Protein AF-A0A6V7KGU1-F1 (afdb_monomer_lite)

Organism: NCBI:txid1563983

Sequence (79 aa):
MKICEKILEMEHMELHKYYALLVGLRTEYLPTREKLQAGKLFEKHVRKGLELKPTDSVLNHLLGRFQFNVAGLSWIERK

Foldseek 3Di:
DVVLVVVVVDLDLVSLLVVLVVLVVCLVVDDLVVNVVSLVSSLVSLVSSCVSPVPDPSSVVSNVVSVVVVVVDDPVSVD

Radius of gyration: 12.92 Å; chains: 1; bounding box: 36×19×32 Å

Structure (mmCIF, N/CA/C/O backbone):
data_AF-A0A6V7KGU1-F1
#
_entry.id   AF-A0A6V7KGU1-F1
#
loop_
_atom_site.group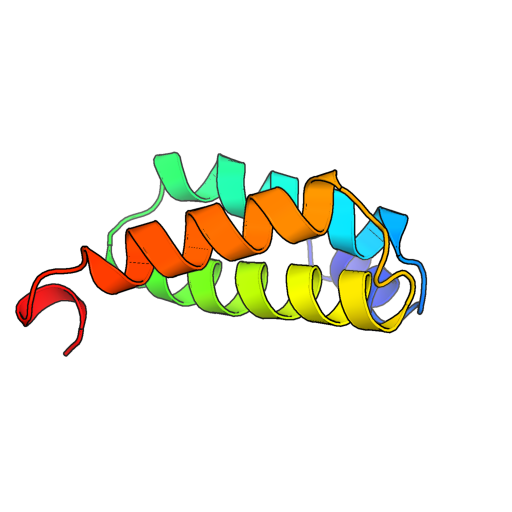_PDB
_atom_site.id
_atom_site.type_symbol
_atom_site.label_atom_id
_atom_site.label_alt_id
_atom_site.label_comp_id
_atom_site.label_asym_id
_atom_site.label_entity_id
_atom_site.label_seq_id
_atom_site.pdbx_PDB_ins_code
_atom_site.Cartn_x
_atom_site.Cartn_y
_atom_site.Cartn_z
_atom_site.occupancy
_atom_site.B_iso_or_equiv
_atom_site.auth_seq_id
_atom_site.auth_comp_id
_atom_site.auth_asym_id
_atom_site.auth_atom_id
_atom_site.pdbx_PDB_model_num
ATOM 1 N N . MET A 1 1 ? 14.084 -2.079 11.221 1.00 54.22 1 MET A N 1
ATOM 2 C CA . MET A 1 1 ? 13.307 -1.747 10.001 1.00 54.22 1 MET A CA 1
ATOM 3 C C . MET A 1 1 ? 13.773 -0.485 9.271 1.00 54.22 1 MET A C 1
ATOM 5 O O . MET A 1 1 ? 13.852 -0.556 8.056 1.00 54.22 1 MET A O 1
ATOM 9 N N . LYS A 1 2 ? 14.154 0.618 9.946 1.00 63.19 2 LYS A N 1
ATOM 10 C CA . LYS A 1 2 ? 14.541 1.894 9.288 1.00 63.19 2 LYS A CA 1
ATOM 11 C C . LYS A 1 2 ? 15.643 1.808 8.213 1.00 63.19 2 LYS A C 1
ATOM 13 O O . LYS A 1 2 ? 15.682 2.636 7.317 1.00 63.19 2 LYS A O 1
ATOM 18 N N . ILE A 1 3 ? 16.548 0.829 8.295 1.00 69.25 3 ILE A N 1
ATOM 19 C CA . ILE A 1 3 ? 17.603 0.630 7.284 1.00 69.25 3 ILE A CA 1
ATOM 20 C C . ILE A 1 3 ? 17.012 0.079 5.979 1.00 69.25 3 ILE A C 1
ATOM 22 O O . ILE A 1 3 ? 17.353 0.563 4.908 1.00 69.25 3 ILE A O 1
ATOM 26 N N . CYS A 1 4 ? 16.083 -0.877 6.063 1.00 69.31 4 CYS A N 1
ATOM 27 C CA . CYS A 1 4 ? 15.428 -1.452 4.888 1.00 69.31 4 CYS A CA 1
ATOM 28 C C . CYS A 1 4 ? 14.508 -0.439 4.193 1.00 69.31 4 CYS A C 1
ATOM 30 O O . CYS A 1 4 ? 14.338 -0.502 2.982 1.00 69.31 4 CYS A O 1
ATOM 32 N N . GLU A 1 5 ? 13.953 0.521 4.938 1.00 73.31 5 GLU A N 1
ATOM 33 C CA . GLU A 1 5 ? 13.129 1.593 4.368 1.00 73.31 5 GLU A CA 1
ATOM 34 C C . GLU A 1 5 ? 13.928 2.525 3.450 1.00 73.31 5 GLU A C 1
ATOM 36 O O . GLU A 1 5 ? 13.368 3.025 2.483 1.00 73.31 5 GLU A O 1
ATOM 41 N N . LYS A 1 6 ? 15.240 2.691 3.672 1.00 78.50 6 LYS A N 1
ATOM 42 C CA . LYS A 1 6 ? 16.102 3.472 2.765 1.00 78.50 6 LYS A CA 1
ATOM 43 C C . LYS A 1 6 ? 16.222 2.845 1.376 1.00 78.50 6 LYS A C 1
ATOM 45 O O . LYS A 1 6 ? 16.385 3.551 0.394 1.00 78.50 6 LYS A O 1
ATOM 50 N N . ILE A 1 7 ? 16.103 1.520 1.280 1.00 80.94 7 ILE A N 1
ATOM 51 C CA . ILE A 1 7 ? 16.145 0.804 -0.004 1.00 80.94 7 ILE A CA 1
ATOM 52 C C . ILE A 1 7 ? 14.908 1.165 -0.847 1.00 80.94 7 ILE A C 1
ATOM 54 O O . ILE A 1 7 ? 14.965 1.138 -2.070 1.00 80.94 7 ILE A O 1
ATOM 58 N N . LEU A 1 8 ? 13.803 1.583 -0.217 1.00 77.69 8 LEU A N 1
ATOM 59 C CA . LEU A 1 8 ? 12.572 1.986 -0.906 1.00 77.69 8 LEU A CA 1
ATOM 60 C C . LEU A 1 8 ? 12.677 3.326 -1.650 1.00 77.69 8 LEU A C 1
ATOM 62 O O . LEU A 1 8 ? 11.728 3.705 -2.333 1.00 77.69 8 LEU A O 1
ATOM 66 N N . GLU A 1 9 ? 13.789 4.050 -1.504 1.00 80.25 9 GLU A N 1
ATOM 67 C CA . GLU A 1 9 ? 14.108 5.225 -2.326 1.00 80.25 9 GLU A CA 1
ATOM 68 C C . GLU A 1 9 ? 14.582 4.823 -3.733 1.00 80.25 9 GLU A C 1
ATOM 70 O O . GLU A 1 9 ? 14.605 5.652 -4.640 1.00 80.25 9 GLU A O 1
ATOM 75 N N . MET A 1 10 ? 14.930 3.549 -3.939 1.00 82.81 10 MET A N 1
ATOM 76 C CA . MET A 1 10 ? 15.311 3.024 -5.245 1.00 82.81 10 MET A CA 1
ATOM 77 C C . MET A 1 10 ? 14.084 2.838 -6.139 1.00 82.81 10 MET A C 1
ATOM 79 O O . MET A 1 10 ? 13.091 2.231 -5.739 1.00 82.81 10 MET A O 1
ATOM 83 N N . GLU A 1 11 ? 14.185 3.266 -7.395 1.00 86.06 11 GLU A N 1
ATOM 84 C CA . GLU A 1 11 ? 13.131 3.091 -8.398 1.00 86.06 11 GLU A CA 1
ATOM 85 C C . GLU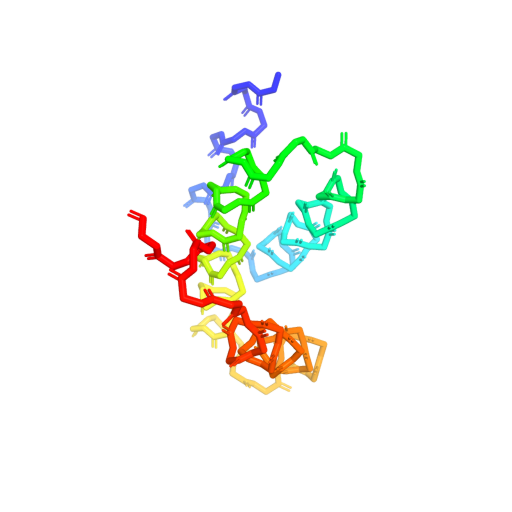 A 1 11 ? 13.095 1.659 -8.954 1.00 86.06 11 GLU A C 1
ATOM 87 O O . GLU A 1 11 ? 13.383 1.403 -10.121 1.00 86.06 11 GLU A O 1
ATOM 92 N N . HIS A 1 12 ? 12.745 0.693 -8.102 1.00 92.56 12 HIS A N 1
ATOM 93 C CA . HIS A 1 12 ? 12.670 -0.718 -8.472 1.00 92.56 12 HIS A CA 1
ATOM 94 C C . HIS A 1 12 ? 11.260 -1.270 -8.257 1.00 92.56 12 HIS A C 1
ATOM 96 O O . HIS A 1 12 ? 10.815 -1.478 -7.128 1.00 92.56 12 HIS A O 1
ATOM 102 N N . MET A 1 13 ? 10.551 -1.562 -9.348 1.00 94.06 13 MET A N 1
ATOM 103 C CA . MET A 1 13 ? 9.133 -1.932 -9.293 1.00 94.06 13 MET A CA 1
ATOM 104 C C . MET A 1 13 ? 8.855 -3.145 -8.393 1.00 94.06 13 MET A C 1
ATOM 106 O O . MET A 1 13 ? 7.969 -3.085 -7.543 1.00 94.06 13 MET A O 1
ATOM 110 N N . GLU A 1 14 ? 9.645 -4.218 -8.510 1.00 94.25 14 GLU A N 1
ATOM 111 C CA . GLU A 1 14 ? 9.449 -5.419 -7.681 1.00 94.25 14 GLU A CA 1
ATOM 112 C C . GLU A 1 14 ? 9.633 -5.127 -6.188 1.00 94.25 14 GLU A C 1
ATOM 114 O O . GLU A 1 14 ? 8.932 -5.695 -5.355 1.00 94.25 14 GLU A O 1
ATOM 119 N N . LEU A 1 15 ? 10.517 -4.190 -5.831 1.00 94.19 15 LEU A N 1
ATOM 120 C CA . LEU A 1 15 ? 10.718 -3.822 -4.434 1.00 94.19 15 LEU A CA 1
ATOM 121 C C . LEU A 1 15 ? 9.453 -3.163 -3.877 1.00 94.19 15 LEU A C 1
ATOM 123 O O . LEU A 1 15 ? 8.969 -3.550 -2.814 1.00 94.19 15 LEU A O 1
ATOM 127 N N . HIS A 1 16 ? 8.876 -2.219 -4.625 1.00 95.25 16 HIS A N 1
ATOM 128 C CA . HIS A 1 16 ? 7.602 -1.599 -4.270 1.00 95.25 16 HIS A CA 1
ATOM 129 C C . HIS A 1 16 ? 6.463 -2.625 -4.192 1.00 95.25 16 HIS A C 1
ATOM 131 O O . HIS A 1 16 ? 5.665 -2.572 -3.254 1.00 95.25 16 HIS A O 1
ATOM 137 N N . LYS A 1 17 ? 6.417 -3.589 -5.119 1.00 95.94 17 LYS A N 1
ATOM 138 C CA . LYS A 1 17 ? 5.418 -4.665 -5.137 1.00 95.94 17 LYS A CA 1
ATOM 139 C C . LYS A 1 17 ? 5.493 -5.548 -3.895 1.00 95.94 17 LYS A C 1
ATOM 141 O O . LYS A 1 17 ? 4.494 -5.683 -3.188 1.00 95.94 17 LYS A O 1
ATOM 146 N N . TYR A 1 18 ? 6.657 -6.123 -3.601 1.00 95.19 18 TYR A N 1
ATOM 147 C CA . TYR A 1 18 ? 6.809 -7.002 -2.440 1.00 95.19 18 TYR A CA 1
ATOM 148 C C . TYR A 1 18 ? 6.644 -6.239 -1.127 1.00 95.19 18 TYR A C 1
ATOM 150 O O . TYR A 1 18 ? 6.036 -6.760 -0.194 1.00 95.19 18 TYR A O 1
ATOM 158 N N . TYR A 1 19 ? 7.096 -4.984 -1.059 1.00 94.62 19 TYR A N 1
ATOM 159 C CA . TYR A 1 19 ? 6.868 -4.153 0.118 1.00 94.62 19 TYR A CA 1
ATOM 160 C C . TYR A 1 19 ? 5.378 -3.887 0.353 1.00 94.62 19 TYR A C 1
ATOM 162 O O . TYR A 1 19 ? 4.895 -4.083 1.467 1.00 94.62 19 TYR A O 1
ATOM 170 N N . ALA A 1 20 ? 4.624 -3.510 -0.686 1.00 95.44 20 ALA A N 1
ATOM 171 C CA . ALA A 1 20 ? 3.176 -3.348 -0.584 1.00 95.44 20 ALA A CA 1
ATOM 172 C C . ALA A 1 20 ? 2.497 -4.647 -0.127 1.00 95.44 20 ALA A C 1
ATOM 174 O O . ALA A 1 20 ? 1.674 -4.621 0.785 1.00 95.44 20 ALA A O 1
ATOM 175 N N . LEU A 1 21 ? 2.884 -5.794 -0.689 1.00 95.56 21 LEU A N 1
ATOM 176 C CA . LEU A 1 21 ? 2.328 -7.093 -0.310 1.00 95.56 21 LEU A CA 1
ATOM 177 C C . LEU A 1 21 ? 2.579 -7.411 1.174 1.00 95.56 21 LEU A C 1
ATOM 179 O O . LEU A 1 21 ? 1.645 -7.781 1.884 1.00 95.56 21 LEU A O 1
ATOM 183 N N . LEU A 1 22 ? 3.796 -7.177 1.673 1.00 94.81 22 LEU A N 1
ATOM 184 C CA . LEU A 1 22 ? 4.141 -7.353 3.089 1.00 94.81 22 LEU A CA 1
ATOM 185 C C . LEU A 1 22 ? 3.376 -6.391 4.008 1.00 94.81 22 LEU A C 1
ATOM 187 O O . LEU A 1 22 ? 2.899 -6.803 5.066 1.00 94.81 22 LEU A O 1
ATOM 191 N N . VAL A 1 23 ? 3.223 -5.123 3.611 1.00 94.62 23 VAL A N 1
ATOM 192 C CA . VAL A 1 23 ? 2.399 -4.155 4.353 1.00 94.62 23 VAL A CA 1
ATOM 193 C C . VAL A 1 23 ? 0.952 -4.641 4.422 1.00 94.62 23 VAL A C 1
ATOM 195 O O . VAL A 1 23 ? 0.366 -4.620 5.504 1.00 94.62 23 VAL A O 1
ATOM 198 N N . GLY A 1 24 ? 0.406 -5.121 3.301 1.00 94.12 24 GLY A N 1
ATOM 199 C CA . GLY A 1 24 ? -0.940 -5.685 3.204 1.00 94.12 24 GLY A CA 1
ATOM 200 C C . GLY A 1 24 ? -1.144 -6.869 4.148 1.00 94.12 24 GLY A C 1
ATOM 201 O O . GLY A 1 24 ? -2.070 -6.839 4.954 1.00 94.12 24 GLY A O 1
ATOM 202 N N . LEU A 1 25 ? -0.243 -7.855 4.123 1.00 94.75 25 LEU A N 1
ATOM 203 C CA . LEU A 1 25 ? -0.280 -9.012 5.029 1.00 94.75 25 LEU A CA 1
ATOM 204 C C . LEU A 1 25 ? -0.226 -8.597 6.503 1.00 94.75 25 LEU A C 1
ATOM 206 O O . LEU A 1 25 ? -0.991 -9.095 7.324 1.00 94.75 25 LEU A O 1
ATOM 210 N N . ARG A 1 26 ? 0.636 -7.632 6.850 1.00 93.69 26 ARG A N 1
ATOM 211 C CA . ARG A 1 26 ? 0.743 -7.139 8.230 1.00 93.69 26 ARG A CA 1
ATOM 212 C C . ARG A 1 26 ? -0.566 -6.527 8.726 1.00 93.69 26 ARG A C 1
ATOM 214 O O . ARG A 1 26 ? -0.833 -6.589 9.923 1.00 93.69 26 ARG A O 1
ATOM 221 N N . THR A 1 27 ? -1.370 -5.926 7.841 1.00 92.56 27 THR A N 1
ATOM 222 C CA . THR A 1 27 ? -2.597 -5.232 8.259 1.00 92.56 27 THR A CA 1
ATOM 223 C C . THR A 1 27 ? -3.588 -6.137 8.975 1.00 92.56 27 THR A C 1
ATOM 225 O O . THR A 1 27 ? -4.306 -5.628 9.826 1.00 92.56 27 THR A O 1
ATOM 228 N N . GLU A 1 28 ? -3.596 -7.450 8.731 1.00 90.44 28 GLU A N 1
ATOM 229 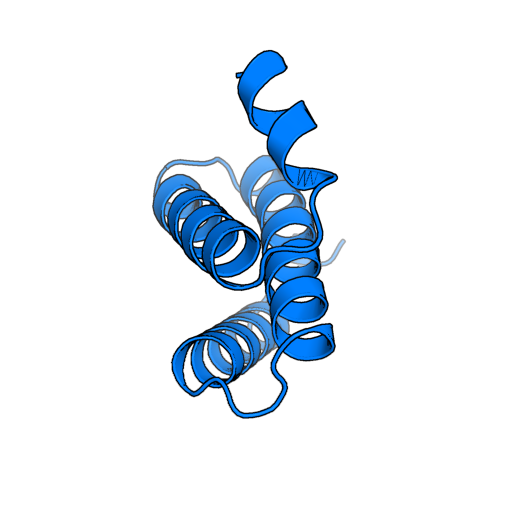C CA . GLU A 1 28 ? -4.517 -8.391 9.388 1.00 90.44 28 GLU A CA 1
ATOM 230 C C . GLU A 1 28 ? -4.417 -8.350 10.921 1.00 90.44 28 GLU A C 1
ATOM 232 O O . GLU A 1 28 ? -5.427 -8.484 11.613 1.00 90.44 28 GLU A O 1
ATOM 237 N N . TYR A 1 29 ? -3.229 -8.039 11.443 1.00 94.06 29 TYR A N 1
ATOM 238 C CA . TYR A 1 29 ? -2.907 -8.059 12.872 1.00 94.06 29 TYR A CA 1
ATOM 239 C C . TYR A 1 29 ? -2.885 -6.672 13.529 1.00 94.06 29 TYR A C 1
ATOM 241 O O . TYR A 1 29 ? -2.569 -6.559 14.711 1.00 94.06 29 TYR A O 1
ATOM 249 N N . LEU A 1 30 ? -3.186 -5.605 12.782 1.00 93.75 30 LEU A N 1
ATOM 250 C CA . LEU A 1 30 ? -3.121 -4.235 13.294 1.00 93.75 30 LEU A CA 1
ATOM 251 C C . LEU A 1 30 ? -4.474 -3.756 13.856 1.00 93.75 30 LEU A C 1
ATOM 253 O O . LEU A 1 30 ? -5.534 -4.110 13.323 1.00 93.75 30 LEU A O 1
ATOM 257 N N . PRO A 1 31 ? -4.475 -2.890 14.885 1.00 93.56 31 PRO A N 1
ATOM 258 C CA . PRO A 1 31 ? -5.680 -2.174 15.289 1.00 93.56 31 PRO A CA 1
ATOM 259 C C . PRO A 1 31 ? -6.130 -1.200 14.187 1.00 93.56 31 PRO A C 1
ATOM 261 O O . PRO A 1 31 ? -5.335 -0.767 13.350 1.00 93.56 31 PRO A O 1
ATOM 264 N N . THR A 1 32 ? -7.408 -0.809 14.191 1.00 89.81 32 THR A N 1
ATOM 265 C CA . THR A 1 32 ? -8.043 -0.028 13.108 1.00 89.81 32 THR A CA 1
ATOM 266 C C . THR A 1 32 ? -7.264 1.229 12.715 1.00 89.81 32 THR A C 1
ATOM 268 O O . THR A 1 32 ? -7.033 1.477 11.534 1.00 89.81 32 THR A O 1
ATOM 271 N N . ARG A 1 33 ? -6.782 2.005 13.693 1.00 89.19 33 ARG A N 1
ATOM 272 C CA . ARG A 1 33 ? -6.018 3.233 13.423 1.00 89.19 33 ARG A CA 1
ATOM 273 C C . ARG A 1 33 ? -4.717 2.959 12.662 1.00 89.19 33 ARG A C 1
ATOM 275 O O . ARG A 1 33 ? -4.365 3.700 11.746 1.00 89.19 33 ARG A O 1
ATOM 282 N N . GLU A 1 34 ? -4.007 1.900 13.029 1.00 93.50 34 GLU A N 1
ATOM 283 C CA . GLU A 1 34 ? -2.753 1.506 12.383 1.00 93.50 34 GLU A CA 1
ATOM 284 C C . GLU A 1 34 ? -3.003 0.862 11.016 1.00 93.50 34 GLU A C 1
ATOM 286 O O . GLU A 1 34 ? -2.230 1.100 10.088 1.00 93.50 34 GLU A O 1
ATOM 291 N N . LYS A 1 35 ? -4.121 0.138 10.842 1.00 92.62 35 LYS A N 1
ATOM 292 C CA . LYS A 1 35 ? -4.580 -0.351 9.529 1.00 92.62 35 LYS A CA 1
ATOM 293 C C . LYS A 1 35 ? -4.754 0.793 8.533 1.00 92.62 35 LYS A C 1
ATOM 295 O O . LYS A 1 35 ? -4.286 0.680 7.405 1.00 92.62 35 LYS A O 1
ATOM 300 N N . LEU A 1 36 ? -5.351 1.914 8.946 1.00 90.88 36 LEU A N 1
ATOM 301 C CA . LEU A 1 36 ? -5.524 3.087 8.077 1.00 90.88 36 LEU A CA 1
ATOM 302 C C . LEU A 1 36 ? -4.180 3.694 7.646 1.00 90.88 36 LEU A C 1
ATOM 304 O O . LEU A 1 36 ? -3.993 4.042 6.479 1.00 90.88 36 LEU A O 1
ATOM 308 N N . GLN A 1 37 ? -3.217 3.796 8.566 1.00 93.06 37 GLN A N 1
ATOM 309 C CA . GLN A 1 37 ? -1.869 4.282 8.245 1.00 93.06 37 GLN A CA 1
ATOM 310 C C . GLN A 1 37 ? -1.130 3.319 7.310 1.00 93.06 37 GLN A C 1
ATOM 312 O O . GLN A 1 37 ? -0.527 3.748 6.324 1.00 93.06 37 GLN A O 1
ATOM 317 N N . ALA A 1 38 ? -1.220 2.017 7.584 1.00 94.38 38 ALA A N 1
ATOM 318 C CA . ALA A 1 38 ? -0.663 0.980 6.730 1.00 94.38 38 ALA A CA 1
ATOM 319 C C . ALA A 1 38 ? -1.316 0.978 5.339 1.00 94.38 38 ALA A C 1
ATOM 321 O O . ALA A 1 38 ? -0.612 0.788 4.355 1.00 94.38 38 ALA A O 1
ATOM 322 N N . GLY A 1 39 ? -2.615 1.272 5.234 1.00 95.00 39 GLY A N 1
ATOM 323 C CA . GLY A 1 39 ? -3.328 1.420 3.965 1.00 95.00 39 GLY A CA 1
ATOM 324 C C . GLY A 1 39 ? -2.779 2.554 3.096 1.00 95.00 39 GLY A C 1
ATOM 325 O O . GLY A 1 39 ? -2.533 2.355 1.911 1.00 95.00 39 GLY A O 1
ATOM 326 N N . LYS A 1 40 ? -2.482 3.720 3.687 1.00 94.62 40 LYS A N 1
ATOM 327 C CA . LYS A 1 40 ? -1.830 4.831 2.962 1.00 94.62 40 LYS A CA 1
ATOM 328 C C . LYS A 1 40 ? -0.444 4.443 2.448 1.00 94.62 40 LYS A C 1
ATOM 330 O O . LYS A 1 40 ? -0.074 4.773 1.323 1.00 94.62 40 LYS A O 1
ATOM 335 N N . LEU A 1 41 ? 0.326 3.733 3.273 1.00 94.81 41 LEU A N 1
ATOM 336 C CA . LEU A 1 41 ? 1.644 3.240 2.885 1.00 94.81 41 LEU A CA 1
ATOM 337 C C . LEU A 1 41 ? 1.538 2.195 1.766 1.00 94.81 41 LEU A C 1
ATOM 339 O O . LEU A 1 41 ? 2.259 2.282 0.778 1.00 94.81 41 LEU A O 1
ATOM 343 N N . PHE A 1 42 ? 0.607 1.252 1.891 1.00 96.75 42 PHE A N 1
ATOM 344 C CA . PHE A 1 42 ? 0.298 0.258 0.869 1.00 96.75 42 PHE A CA 1
ATOM 345 C C . PHE A 1 42 ? 0.002 0.927 -0.478 1.00 96.75 42 PHE A C 1
ATOM 347 O O . PHE A 1 42 ? 0.675 0.638 -1.466 1.00 96.75 42 PHE A O 1
ATOM 354 N N . GLU A 1 43 ? -0.941 1.874 -0.505 1.00 97.50 43 GLU A N 1
ATOM 355 C CA . GLU A 1 43 ? -1.335 2.578 -1.728 1.00 97.50 43 GLU A CA 1
ATOM 356 C C . GLU A 1 43 ? -0.154 3.309 -2.374 1.00 97.50 43 GLU A C 1
ATOM 358 O O . GLU A 1 43 ? 0.044 3.199 -3.585 1.00 97.50 43 GLU A O 1
ATOM 363 N N . LYS A 1 44 ? 0.674 3.996 -1.572 1.00 96.25 44 LYS A N 1
ATOM 364 C CA . LYS A 1 44 ? 1.879 4.686 -2.055 1.00 96.25 44 LYS A CA 1
ATOM 365 C C . LYS A 1 44 ? 2.792 3.743 -2.841 1.00 96.25 44 LYS A C 1
ATOM 367 O O . LYS A 1 44 ? 3.227 4.087 -3.939 1.00 96.25 44 LYS A O 1
ATOM 372 N N . HIS A 1 45 ? 3.097 2.566 -2.291 1.00 96.19 45 HIS A N 1
ATOM 373 C CA . HIS A 1 45 ? 4.012 1.629 -2.947 1.00 96.19 45 HIS A CA 1
ATOM 374 C C . HIS A 1 45 ? 3.367 0.932 -4.146 1.00 96.19 45 HIS A C 1
ATOM 376 O O . HIS A 1 45 ? 4.041 0.766 -5.159 1.00 96.19 45 HIS A O 1
ATOM 382 N N . VAL A 1 46 ? 2.070 0.612 -4.100 1.00 97.81 46 VAL A N 1
ATOM 383 C CA . VAL A 1 46 ? 1.368 0.076 -5.278 1.00 97.81 46 VAL A CA 1
ATOM 384 C C . VAL A 1 46 ? 1.396 1.075 -6.433 1.00 97.81 46 VAL A C 1
ATOM 386 O O . VAL A 1 46 ? 1.773 0.710 -7.545 1.00 97.81 46 VAL A O 1
ATOM 389 N N . ARG A 1 47 ? 1.066 2.346 -6.173 1.00 97.81 47 ARG A N 1
ATOM 390 C CA . ARG A 1 47 ? 1.081 3.400 -7.198 1.00 97.81 47 ARG A CA 1
ATOM 391 C C . ARG A 1 47 ? 2.477 3.639 -7.758 1.00 97.81 47 ARG A C 1
ATOM 393 O O . ARG A 1 47 ? 2.621 3.641 -8.972 1.00 97.81 47 ARG A O 1
ATOM 400 N N . LYS A 1 48 ? 3.507 3.732 -6.910 1.00 96.38 48 LYS A N 1
ATOM 401 C CA . LYS A 1 48 ? 4.893 3.882 -7.384 1.00 96.38 48 LYS A CA 1
ATOM 402 C C . LYS A 1 48 ? 5.353 2.680 -8.217 1.00 96.38 48 LYS A C 1
ATOM 404 O O . LYS A 1 48 ? 6.028 2.850 -9.224 1.00 96.38 48 LYS A O 1
ATOM 409 N N . GLY A 1 49 ? 4.953 1.464 -7.842 1.00 96.88 49 GLY A N 1
ATOM 410 C CA . GLY A 1 49 ? 5.199 0.280 -8.663 1.00 96.88 49 GLY A CA 1
ATOM 411 C C . GLY A 1 49 ? 4.519 0.368 -10.037 1.00 96.88 49 GLY A C 1
ATOM 412 O O . GLY A 1 49 ? 5.147 0.056 -11.046 1.00 96.88 49 GLY A O 1
ATOM 413 N N . LEU A 1 50 ? 3.270 0.842 -10.090 1.00 97.88 50 LEU A N 1
ATOM 414 C CA . LEU A 1 50 ? 2.527 1.032 -11.342 1.00 97.88 50 LEU A CA 1
ATOM 415 C C . LEU A 1 50 ? 3.067 2.184 -12.193 1.00 97.88 50 LEU A C 1
ATOM 417 O O . LEU A 1 50 ? 3.018 2.082 -13.411 1.00 97.88 50 LEU A O 1
ATOM 421 N N . GLU A 1 51 ? 3.617 3.242 -11.595 1.00 97.25 51 GLU A N 1
ATOM 422 C CA . GLU A 1 51 ? 4.347 4.284 -12.333 1.00 97.25 51 GLU A CA 1
ATOM 423 C C . GLU A 1 51 ? 5.542 3.688 -13.090 1.00 97.25 51 GLU A C 1
ATOM 425 O O . GLU A 1 51 ? 5.779 4.037 -14.243 1.00 97.25 51 GLU A O 1
ATOM 430 N N . LEU A 1 52 ? 6.266 2.752 -12.463 1.00 96.25 52 LEU A N 1
ATOM 431 C CA . LEU A 1 52 ? 7.423 2.082 -13.065 1.00 96.25 52 LEU A CA 1
ATOM 432 C C . LEU A 1 52 ? 7.025 0.988 -14.070 1.00 96.25 52 LEU A C 1
ATOM 434 O O . LEU A 1 52 ? 7.716 0.785 -15.067 1.00 96.25 52 LEU A O 1
ATOM 438 N N . LYS A 1 53 ? 5.929 0.260 -13.819 1.00 97.56 53 LYS A N 1
ATOM 439 C CA . LYS A 1 53 ? 5.394 -0.768 -14.728 1.00 97.56 53 LYS A CA 1
ATOM 440 C C . LYS A 1 53 ? 3.858 -0.784 -14.710 1.00 97.56 53 LYS A C 1
ATOM 442 O O . LYS A 1 53 ? 3.260 -1.581 -13.982 1.00 97.56 53 LYS A O 1
ATOM 447 N N . PRO A 1 54 ? 3.202 0.018 -15.566 1.00 97.75 54 PRO A N 1
ATOM 448 C CA . PRO A 1 54 ? 1.739 0.133 -15.580 1.00 97.75 54 PRO A CA 1
ATOM 449 C C . PRO A 1 54 ? 1.007 -1.170 -15.928 1.00 97.75 54 PRO A C 1
ATOM 451 O O . PRO A 1 54 ? -0.138 -1.374 -15.533 1.00 97.75 54 PRO A O 1
ATOM 454 N N . THR A 1 55 ? 1.666 -2.069 -16.662 1.00 97.56 55 THR A N 1
ATOM 455 C CA . THR A 1 55 ? 1.102 -3.340 -17.143 1.00 97.56 55 THR A CA 1
ATOM 456 C C . THR A 1 55 ? 1.237 -4.494 -16.147 1.00 97.56 55 THR A C 1
ATOM 458 O O . THR A 1 55 ? 0.902 -5.632 -16.475 1.00 97.56 55 THR A O 1
ATOM 461 N N . ASP A 1 56 ? 1.737 -4.243 -14.933 1.00 98.25 56 ASP A N 1
ATOM 462 C CA . ASP A 1 56 ? 1.874 -5.288 -13.923 1.00 98.25 56 ASP A CA 1
ATOM 463 C C . ASP A 1 56 ? 0.504 -5.733 -13.390 1.00 98.25 56 ASP A C 1
ATOM 465 O O . ASP A 1 56 ? -0.218 -4.972 -12.739 1.00 98.25 56 ASP A O 1
ATOM 469 N N . SER A 1 57 ? 0.125 -6.977 -13.677 1.00 97.88 57 SER A N 1
ATOM 470 C CA . SER A 1 57 ? -1.197 -7.506 -13.329 1.00 97.88 57 SER A CA 1
ATOM 471 C C . SER A 1 57 ? -1.418 -7.602 -11.818 1.00 97.88 57 SER A C 1
ATOM 473 O O . SER A 1 57 ? -2.520 -7.324 -11.343 1.00 97.88 57 SER A O 1
ATOM 475 N N . VAL A 1 58 ? -0.375 -7.940 -11.053 1.00 97.62 58 VAL A N 1
ATOM 476 C CA . VAL A 1 58 ? -0.455 -8.081 -9.594 1.00 97.62 58 VAL A CA 1
ATOM 477 C C . VAL A 1 58 ? -0.711 -6.724 -8.959 1.00 97.62 58 VAL A C 1
ATOM 479 O O . VAL A 1 58 ? -1.630 -6.590 -8.154 1.00 97.62 58 VAL A O 1
ATOM 482 N N . LEU A 1 59 ? 0.051 -5.700 -9.340 1.00 98.19 59 LEU A N 1
ATOM 483 C CA . LEU A 1 59 ? -0.137 -4.357 -8.799 1.00 98.19 59 LEU A CA 1
ATOM 484 C C . LEU A 1 59 ? -1.505 -3.763 -9.154 1.00 98.19 59 LEU A C 1
ATOM 486 O O . LEU A 1 59 ? -2.140 -3.155 -8.293 1.00 98.19 59 LEU A O 1
ATOM 490 N N . ASN A 1 60 ? -1.993 -3.982 -10.378 1.00 98.50 60 ASN A N 1
ATOM 491 C CA . ASN A 1 60 ? -3.339 -3.553 -10.768 1.00 98.50 60 ASN A CA 1
ATOM 492 C C . ASN A 1 60 ? -4.421 -4.256 -9.933 1.00 98.50 60 ASN A C 1
ATOM 494 O O . ASN A 1 60 ? -5.333 -3.604 -9.420 1.00 98.50 60 ASN A O 1
ATOM 498 N N . HIS A 1 61 ? -4.294 -5.571 -9.727 1.00 97.94 61 HIS A N 1
ATOM 499 C CA . HIS A 1 61 ? -5.200 -6.325 -8.860 1.00 97.94 61 HIS A CA 1
ATOM 500 C C . HIS A 1 61 ? -5.172 -5.808 -7.412 1.00 97.94 61 HIS A C 1
ATOM 502 O O . HIS A 1 61 ? -6.224 -5.592 -6.806 1.00 97.94 61 HIS A O 1
ATOM 508 N N . LEU A 1 62 ? -3.978 -5.566 -6.863 1.00 97.62 62 LEU A N 1
ATOM 509 C CA . LEU A 1 62 ? -3.795 -5.036 -5.512 1.00 97.62 62 LEU A CA 1
ATOM 510 C C . LEU A 1 62 ? -4.425 -3.648 -5.346 1.00 97.62 62 LEU A C 1
ATOM 512 O O . LEU A 1 62 ? -5.082 -3.406 -4.331 1.00 97.62 62 LEU A O 1
ATOM 516 N N . LEU A 1 63 ? -4.270 -2.759 -6.333 1.00 98.12 63 LEU A N 1
ATOM 517 C CA . LEU A 1 63 ? -4.887 -1.433 -6.307 1.00 98.12 63 LEU A CA 1
ATOM 518 C C . LEU A 1 63 ? -6.416 -1.531 -6.311 1.00 98.12 63 LEU A C 1
ATOM 520 O O . LEU A 1 63 ? -7.065 -0.902 -5.476 1.00 98.12 63 LEU A O 1
ATOM 524 N N . GLY A 1 64 ? -6.982 -2.357 -7.195 1.00 97.94 64 GLY A N 1
ATOM 525 C CA . GLY A 1 64 ? -8.428 -2.568 -7.270 1.00 97.94 64 GLY A CA 1
ATOM 526 C C . GLY A 1 64 ? -9.001 -3.132 -5.968 1.00 97.94 64 GLY A C 1
ATOM 527 O O . GLY A 1 64 ? -9.969 -2.593 -5.431 1.00 97.94 64 GLY A O 1
ATOM 528 N N . ARG A 1 65 ? -8.358 -4.161 -5.397 1.00 96.50 65 ARG A N 1
ATOM 529 C CA . ARG A 1 65 ? -8.742 -4.728 -4.092 1.00 96.50 65 ARG A CA 1
ATOM 530 C C . ARG A 1 65 ? -8.694 -3.676 -2.983 1.00 96.50 65 ARG A C 1
ATOM 532 O O . ARG A 1 65 ? -9.606 -3.608 -2.162 1.00 96.50 65 ARG A O 1
ATOM 539 N N . PHE A 1 66 ? -7.645 -2.856 -2.949 1.00 96.25 66 PHE A N 1
ATOM 540 C CA . PHE A 1 66 ? -7.516 -1.789 -1.961 1.00 96.25 66 PHE A CA 1
ATOM 541 C C . PHE A 1 66 ? -8.633 -0.750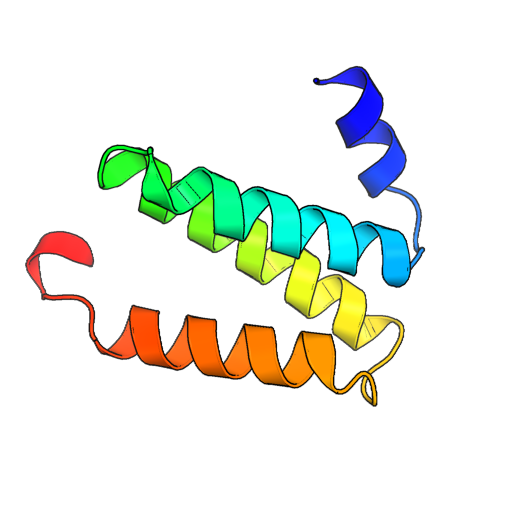 -2.091 1.00 96.25 66 PHE A C 1
ATOM 543 O O . PHE A 1 66 ? -9.288 -0.438 -1.100 1.00 96.25 66 PHE A O 1
ATOM 550 N N . GLN A 1 67 ? -8.906 -0.267 -3.304 1.00 96.69 67 GLN A N 1
ATOM 551 C CA . GLN A 1 67 ? -9.972 0.706 -3.558 1.00 96.69 67 GLN A CA 1
ATOM 552 C C . GLN A 1 67 ? -11.356 0.156 -3.205 1.00 96.69 67 GLN A C 1
ATOM 554 O O . GLN A 1 67 ? -12.154 0.872 -2.602 1.00 96.69 67 GLN A O 1
ATOM 559 N N . PHE A 1 68 ? -11.621 -1.115 -3.516 1.00 96.81 68 PHE A N 1
ATOM 560 C CA . PHE A 1 68 ? -12.857 -1.792 -3.125 1.00 96.81 68 PHE A CA 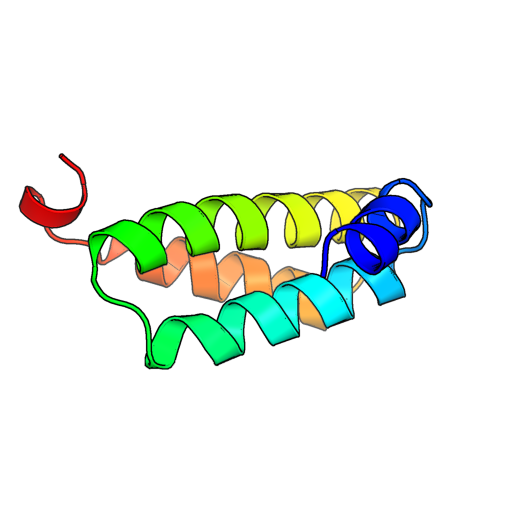1
ATOM 561 C C . PHE A 1 68 ? -13.025 -1.828 -1.599 1.00 96.81 68 PHE A C 1
ATOM 563 O O . PHE A 1 68 ? -14.073 -1.446 -1.080 1.00 96.81 68 PHE A O 1
ATOM 570 N N . ASN A 1 69 ? -11.970 -2.196 -0.868 1.00 92.94 69 ASN A N 1
ATOM 571 C CA . ASN A 1 69 ? -11.995 -2.214 0.595 1.00 92.94 69 ASN A CA 1
ATOM 572 C C . ASN A 1 69 ? -12.199 -0.812 1.187 1.00 92.94 69 ASN A C 1
ATOM 574 O O . ASN A 1 69 ? -13.000 -0.645 2.103 1.00 92.94 69 ASN A O 1
ATOM 578 N N . VAL A 1 70 ? -11.514 0.205 0.651 1.00 92.81 70 VAL A N 1
ATOM 579 C CA . VAL A 1 70 ? -11.674 1.605 1.082 1.00 92.81 70 VAL A CA 1
ATOM 580 C C . VAL A 1 70 ? -13.099 2.100 0.826 1.00 92.81 70 VAL A C 1
ATOM 582 O O . VAL A 1 70 ? -13.687 2.759 1.684 1.00 92.81 70 VAL A O 1
ATOM 585 N N . ALA A 1 71 ? -13.686 1.753 -0.321 1.00 93.88 71 ALA A N 1
ATOM 586 C CA . ALA A 1 71 ? -15.073 2.080 -0.634 1.00 93.88 71 ALA A CA 1
ATOM 587 C C . ALA A 1 71 ? -16.072 1.398 0.319 1.00 93.88 71 ALA A C 1
ATOM 589 O O . ALA A 1 71 ? -17.135 1.964 0.573 1.00 93.88 71 ALA A O 1
ATOM 590 N N . GLY A 1 72 ? -15.721 0.238 0.882 1.00 93.06 72 GLY A N 1
ATOM 591 C CA . GLY A 1 72 ? -16.520 -0.490 1.871 1.00 93.06 72 GLY A CA 1
ATOM 592 C C . GLY A 1 72 ? -16.419 0.021 3.314 1.00 93.06 72 GLY A C 1
ATOM 593 O O . GLY A 1 72 ? -17.198 -0.424 4.152 1.00 93.06 72 GLY A O 1
ATOM 594 N N . LEU A 1 73 ? -15.505 0.950 3.625 1.00 90.81 73 LEU A N 1
ATOM 595 C CA . LEU A 1 73 ? -15.348 1.483 4.986 1.00 90.81 73 LEU A CA 1
ATOM 596 C C . LEU A 1 73 ? -16.600 2.232 5.452 1.00 90.81 73 LEU A C 1
ATOM 598 O O . LEU A 1 73 ? -17.141 3.067 4.712 1.00 90.81 73 LEU A O 1
ATOM 602 N N . SER A 1 74 ? -16.995 2.000 6.705 1.00 90.25 74 SER A N 1
ATOM 603 C CA . SER A 1 74 ? -18.079 2.728 7.367 1.00 90.25 74 SER A CA 1
ATOM 604 C C . SER A 1 74 ? -17.725 4.205 7.573 1.00 90.25 74 SER A C 1
ATOM 606 O O . SER A 1 74 ? -16.560 4.601 7.563 1.00 90.25 74 SER A O 1
ATOM 608 N N . TRP A 1 75 ? -18.733 5.051 7.802 1.00 87.25 75 TRP A N 1
ATOM 609 C CA . TRP A 1 75 ? -18.504 6.479 8.060 1.00 87.25 75 TRP A CA 1
ATOM 610 C C . TRP A 1 75 ? -17.6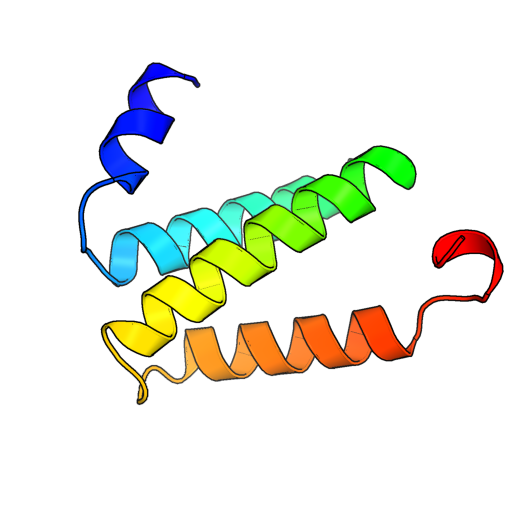01 6.729 9.279 1.00 87.25 75 TRP A C 1
ATOM 612 O O . TRP A 1 75 ? -16.794 7.655 9.258 1.00 87.25 75 TRP A O 1
ATOM 622 N N . ILE A 1 76 ? -17.694 5.880 10.310 1.00 86.38 76 ILE A N 1
ATOM 623 C CA . ILE A 1 76 ? -16.870 5.985 11.524 1.00 86.38 76 ILE A CA 1
ATOM 624 C C . ILE A 1 76 ? -15.397 5.705 11.204 1.00 86.38 76 ILE A C 1
ATOM 626 O O . ILE A 1 76 ? -14.529 6.416 11.689 1.00 86.38 76 ILE A O 1
ATOM 630 N N . GLU A 1 77 ? -15.106 4.714 10.360 1.00 82.25 77 GLU A N 1
ATOM 631 C CA . GLU A 1 77 ? -13.730 4.366 9.968 1.00 82.25 77 GLU A CA 1
ATOM 632 C C . GLU A 1 77 ? -13.088 5.392 9.024 1.00 82.25 77 GLU A C 1
ATOM 634 O O . GLU A 1 77 ? -11.865 5.427 8.891 1.00 82.25 77 GLU A O 1
ATOM 639 N N . ARG A 1 78 ? -13.902 6.215 8.353 1.00 80.12 78 ARG A N 1
ATOM 640 C CA . ARG A 1 78 ? -13.436 7.281 7.454 1.00 80.12 78 ARG A CA 1
ATOM 641 C C . ARG A 1 78 ? -13.102 8.590 8.172 1.00 80.12 78 ARG A C 1
ATOM 643 O O . ARG A 1 78 ? -12.472 9.446 7.550 1.00 80.12 78 ARG A O 1
ATOM 650 N N . LYS A 1 79 ? -13.571 8.771 9.407 1.00 71.94 79 LYS A N 1
ATOM 651 C CA . LYS A 1 79 ? -13.415 10.003 10.190 1.00 71.94 79 LYS A CA 1
ATOM 652 C C . LYS A 1 79 ? -12.115 9.990 10.991 1.00 71.94 79 LYS A C 1
ATOM 654 O O . LYS A 1 79 ? -11.469 11.059 11.034 1.00 71.94 79 LYS A O 1
#

pLDDT: mean 91.35, std 8.74, range [54.22, 98.5]

Secondary structure (DSSP, 8-state):
-HHHHHHTTS--HHHHHHHHHHHHHHHTTS-HHHHHHHHHHHHHHHHHHHHH-TT-HHHHHHHHHHHHHHHT--HHHH-